Protein AF-A0A949TJF5-F1 (afdb_monomer_lite)

Structure (mmCIF, N/CA/C/O backbone):
data_AF-A0A949TJF5-F1
#
_entry.id   AF-A0A949TJF5-F1
#
loop_
_atom_site.group_PDB
_atom_site.id
_atom_site.type_symbol
_atom_site.label_atom_id
_atom_site.label_alt_id
_atom_site.label_comp_id
_atom_site.label_asym_id
_atom_site.label_entity_id
_atom_site.label_seq_id
_atom_site.pdbx_PDB_ins_code
_atom_site.Cartn_x
_atom_site.Cartn_y
_atom_site.Cartn_z
_atom_site.occupancy
_atom_site.B_iso_or_equiv
_atom_site.auth_seq_id
_atom_site.auth_comp_id
_atom_site.auth_asym_id
_atom_site.auth_atom_id
_atom_site.pdbx_PDB_model_num
ATOM 1 N N . MET A 1 1 ? 46.321 45.965 34.568 1.00 37.88 1 MET A N 1
ATOM 2 C CA . MET A 1 1 ? 46.518 45.939 33.099 1.00 37.88 1 MET A CA 1
ATOM 3 C C . MET A 1 1 ? 45.803 44.716 32.549 1.00 37.88 1 MET A C 1
ATOM 5 O O . MET A 1 1 ? 45.908 43.679 33.174 1.00 37.88 1 MET A O 1
ATOM 9 N N . LEU A 1 2 ? 45.116 44.691 31.418 1.00 36.97 2 LEU A N 1
ATOM 10 C CA . LEU A 1 2 ? 44.232 45.632 30.739 1.00 36.97 2 LEU A CA 1
ATOM 11 C C . LEU A 1 2 ? 43.302 44.705 29.926 1.00 36.97 2 LEU A C 1
ATOM 13 O O . LEU A 1 2 ? 43.776 43.742 29.325 1.00 36.97 2 LEU A O 1
ATOM 17 N N . ARG A 1 3 ? 41.993 44.966 29.949 1.00 40.75 3 ARG A N 1
ATOM 18 C CA . ARG A 1 3 ? 40.975 44.258 29.158 1.00 40.75 3 ARG A CA 1
ATOM 19 C C . ARG A 1 3 ? 41.323 44.275 27.663 1.00 40.75 3 ARG A C 1
ATOM 21 O O . ARG A 1 3 ? 41.749 45.311 27.160 1.00 40.75 3 ARG A O 1
ATOM 28 N N . LYS A 1 4 ? 40.990 43.202 26.937 1.00 44.16 4 LYS A N 1
ATOM 29 C CA . LYS A 1 4 ? 40.654 43.281 25.506 1.00 44.16 4 LYS A CA 1
ATOM 30 C C . LYS A 1 4 ? 39.360 42.510 25.229 1.00 44.16 4 LYS A C 1
ATOM 32 O O . LYS A 1 4 ? 39.338 41.287 25.196 1.00 44.16 4 LYS A O 1
ATOM 37 N N . LEU A 1 5 ? 38.290 43.288 25.087 1.00 42.41 5 LEU A N 1
ATOM 38 C CA . LEU A 1 5 ? 37.038 42.973 24.401 1.00 42.41 5 LEU A CA 1
ATOM 39 C C . LEU A 1 5 ? 37.232 43.332 22.925 1.00 42.41 5 LEU A C 1
ATOM 41 O O . LEU A 1 5 ? 37.668 44.446 22.667 1.00 42.41 5 LEU A O 1
ATOM 45 N N . PHE A 1 6 ? 36.858 42.446 22.006 1.00 39.03 6 PHE A N 1
ATOM 46 C CA . PHE A 1 6 ? 36.272 42.769 20.696 1.00 39.03 6 PHE A CA 1
ATOM 47 C C . PHE A 1 6 ? 35.483 41.515 20.272 1.00 39.03 6 PHE A C 1
ATOM 49 O O . PHE A 1 6 ? 36.066 40.450 20.116 1.00 39.03 6 PHE A O 1
ATOM 56 N N . LEU A 1 7 ? 34.154 41.486 20.422 1.00 39.84 7 LEU A N 1
ATOM 57 C CA . LEU A 1 7 ? 33.156 41.956 19.447 1.00 39.84 7 LEU A CA 1
ATOM 58 C C . LEU A 1 7 ? 33.338 41.329 18.058 1.00 39.84 7 LEU A C 1
ATOM 60 O O . LEU A 1 7 ? 34.066 41.840 17.217 1.00 39.84 7 LEU A O 1
ATOM 64 N N . GLY A 1 8 ? 32.589 40.249 17.841 1.00 32.53 8 GLY A N 1
ATOM 65 C CA . GLY A 1 8 ? 32.198 39.733 16.534 1.00 32.53 8 GLY A CA 1
ATOM 66 C C . GLY A 1 8 ? 30.716 39.367 16.583 1.00 32.53 8 GLY A C 1
ATOM 67 O O . GLY A 1 8 ? 30.365 38.195 16.637 1.00 32.53 8 GLY A O 1
ATOM 68 N N . ALA A 1 9 ? 29.859 40.385 16.680 1.00 44.28 9 ALA A N 1
ATOM 69 C CA . ALA A 1 9 ? 28.429 40.275 16.412 1.00 44.28 9 ALA A CA 1
ATOM 70 C C . ALA A 1 9 ? 28.167 40.503 14.911 1.00 44.28 9 ALA A C 1
ATOM 72 O O . ALA A 1 9 ? 28.997 41.112 14.238 1.00 44.28 9 ALA A O 1
ATOM 73 N N . CYS A 1 10 ? 26.978 40.074 14.467 1.00 37.03 10 CYS A N 1
ATOM 74 C CA . CYS A 1 10 ? 26.397 40.114 13.112 1.00 37.03 10 CYS A CA 1
ATOM 75 C C . CYS A 1 10 ? 26.693 38.826 12.317 1.00 37.03 10 CYS A C 1
ATOM 77 O O . CYS A 1 10 ? 27.828 38.553 11.967 1.00 37.03 10 CYS A O 1
ATOM 79 N N . ILE A 1 11 ? 25.723 37.958 12.013 1.00 41.78 11 ILE A N 1
ATOM 80 C CA . ILE A 1 11 ? 24.394 38.273 11.472 1.00 41.78 11 ILE A CA 1
ATOM 81 C C . ILE A 1 11 ? 23.317 37.495 12.248 1.00 41.78 11 ILE A C 1
ATOM 83 O O . ILE A 1 11 ? 22.881 36.414 11.863 1.00 41.78 11 ILE A O 1
ATOM 87 N N . GLY A 1 12 ? 22.865 38.085 13.356 1.00 37.62 12 GLY A N 1
ATOM 88 C CA . GLY A 1 12 ? 21.544 37.816 13.921 1.00 37.62 12 GLY A CA 1
ATOM 89 C C . GLY A 1 12 ? 20.500 38.512 13.055 1.00 37.62 12 GLY A C 1
ATOM 90 O O . GLY A 1 12 ? 19.993 39.570 13.412 1.00 37.62 12 GLY A O 1
ATOM 91 N N . GLY A 1 13 ? 20.261 37.954 11.869 1.00 36.25 13 GLY A N 1
ATOM 92 C CA . GLY A 1 13 ? 19.208 38.377 10.957 1.00 36.25 13 GLY A CA 1
ATOM 93 C C . GLY A 1 13 ? 17.883 37.795 11.415 1.00 36.25 13 GLY A C 1
ATOM 94 O O . GLY A 1 13 ? 17.528 36.674 11.066 1.00 36.25 13 GLY A O 1
ATOM 95 N N . LEU A 1 14 ? 17.180 38.575 12.226 1.00 45.12 14 LEU A N 1
ATOM 96 C CA . LEU A 1 14 ? 15.780 38.404 12.567 1.00 45.12 14 LEU A CA 1
ATOM 97 C C . LEU A 1 14 ? 14.943 38.437 11.269 1.00 45.12 14 LEU A C 1
ATOM 99 O O . LEU A 1 14 ? 14.564 39.505 10.797 1.00 45.12 14 LEU A O 1
ATOM 103 N N . LEU A 1 15 ? 14.658 37.272 10.686 1.00 43.19 15 LEU A N 1
ATOM 104 C CA . LEU A 1 15 ? 13.484 37.083 9.835 1.00 43.19 15 LEU A CA 1
ATOM 105 C C . LEU A 1 15 ? 12.454 36.322 10.661 1.00 43.19 15 LEU A C 1
ATOM 107 O O . LEU A 1 15 ? 12.557 35.120 10.899 1.00 43.19 15 LEU A O 1
ATOM 111 N N . MET A 1 16 ? 11.490 37.088 11.161 1.00 43.22 16 MET A N 1
ATOM 112 C CA . MET A 1 16 ? 10.287 36.592 11.806 1.00 43.22 16 MET A CA 1
ATOM 113 C C . MET A 1 16 ? 9.547 35.621 10.886 1.00 43.22 16 MET A C 1
ATOM 115 O O . MET A 1 16 ? 9.261 35.949 9.740 1.00 43.22 16 MET A O 1
ATOM 119 N N . GLY A 1 17 ? 9.196 34.468 11.461 1.00 41.31 17 GLY A N 1
ATOM 120 C CA . GLY A 1 17 ? 8.000 33.699 11.143 1.00 41.31 17 GLY A CA 1
ATOM 121 C C . GLY A 1 17 ? 7.871 33.236 9.701 1.00 41.31 17 GLY A C 1
ATOM 122 O O . GLY A 1 17 ? 7.256 33.930 8.909 1.00 41.31 17 GLY A O 1
ATOM 123 N N . GLN A 1 18 ? 8.347 32.019 9.416 1.00 43.31 18 GLN A N 1
ATOM 124 C CA . GLN A 1 18 ? 7.617 31.005 8.644 1.00 43.31 18 GLN A CA 1
ATOM 125 C C . GLN A 1 18 ? 8.397 29.669 8.632 1.00 43.31 18 GLN A C 1
ATOM 127 O O . GLN A 1 18 ? 9.420 29.515 7.978 1.00 43.31 18 GLN A O 1
ATOM 132 N N . PHE A 1 19 ? 7.861 28.697 9.380 1.00 45.88 19 PHE A N 1
ATOM 133 C CA . PHE A 1 19 ? 7.984 27.243 9.186 1.00 45.88 19 PHE A CA 1
ATOM 134 C C . PHE A 1 19 ? 9.362 26.559 9.308 1.00 45.88 19 PHE A C 1
ATOM 136 O O . PHE A 1 19 ? 9.825 25.893 8.385 1.00 45.88 19 PHE A O 1
ATOM 143 N N . PHE A 1 20 ? 9.920 26.530 10.518 1.00 44.22 20 PHE A N 1
ATOM 144 C CA . PHE A 1 20 ? 10.630 25.334 10.991 1.00 44.22 20 PHE A CA 1
ATOM 145 C C . PHE A 1 20 ? 9.812 24.693 12.119 1.00 44.22 20 PHE A C 1
ATOM 147 O O . PHE A 1 20 ? 10.189 24.767 13.281 1.00 44.22 20 PHE A O 1
ATOM 154 N N . GLU A 1 21 ? 8.692 24.042 11.784 1.00 49.69 21 GLU A N 1
ATOM 155 C CA . GLU A 1 21 ? 8.239 22.902 12.600 1.00 49.69 21 GLU A CA 1
ATOM 156 C C . GLU A 1 21 ? 9.365 21.865 12.495 1.00 49.69 21 GLU A C 1
ATOM 158 O O . GLU A 1 21 ? 9.568 21.217 11.454 1.00 49.69 21 GLU A O 1
ATOM 163 N N . ALA A 1 22 ? 10.228 21.868 13.508 1.00 57.09 22 ALA A N 1
ATOM 164 C CA . ALA A 1 22 ? 11.555 21.289 13.443 1.00 57.09 22 ALA A CA 1
ATOM 165 C C . ALA A 1 22 ? 11.453 19.766 13.233 1.00 57.09 22 ALA A C 1
ATOM 167 O O . ALA A 1 22 ? 10.501 19.138 13.696 1.00 57.09 22 ALA A O 1
ATOM 168 N N . PRO A 1 23 ? 12.417 19.118 12.551 1.00 69.44 23 PRO A N 1
ATOM 169 C CA . PRO A 1 23 ? 12.403 17.673 12.295 1.00 69.44 23 PRO A CA 1
ATOM 170 C C . PRO A 1 23 ? 12.038 16.789 13.504 1.00 69.44 23 PRO A C 1
ATOM 172 O O . PRO A 1 23 ? 11.425 15.740 13.315 1.00 69.44 23 PRO A O 1
ATOM 175 N N . GLN A 1 2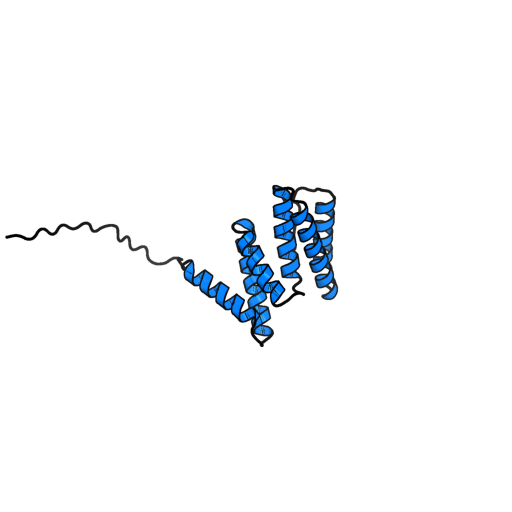4 ? 12.361 17.233 14.723 1.00 72.75 24 GLN A N 1
ATOM 176 C CA . GLN A 1 24 ? 12.007 16.571 15.979 1.00 72.75 24 GLN A CA 1
ATOM 177 C C . GLN A 1 24 ? 10.497 16.549 16.260 1.00 72.75 24 GLN A C 1
ATOM 179 O O . GLN A 1 24 ? 9.975 15.508 16.646 1.00 72.75 24 GLN A O 1
ATOM 184 N N . GLU A 1 25 ? 9.770 17.639 16.012 1.00 78.19 25 GLU A N 1
ATOM 185 C CA . GLU A 1 25 ? 8.319 17.698 16.240 1.00 78.19 25 GLU A CA 1
ATOM 186 C C . GLU A 1 25 ? 7.571 16.769 15.280 1.00 78.19 25 GLU A C 1
ATOM 188 O O . GLU A 1 25 ? 6.678 16.028 15.691 1.00 78.19 25 GLU A O 1
ATOM 193 N N . ARG A 1 26 ? 7.991 16.719 14.007 1.00 79.38 26 ARG A N 1
ATOM 194 C CA . ARG A 1 26 ? 7.437 15.771 13.022 1.00 79.38 26 ARG A CA 1
ATOM 195 C C . ARG A 1 26 ? 7.694 14.315 13.406 1.00 79.38 26 ARG A C 1
ATOM 197 O O . ARG A 1 26 ? 6.837 13.458 13.169 1.00 79.38 26 ARG A O 1
ATOM 204 N N . GLN A 1 27 ? 8.861 14.030 13.983 1.00 85.31 27 GLN A N 1
ATOM 205 C CA . GLN A 1 27 ? 9.184 12.695 14.475 1.00 85.31 27 GLN A CA 1
ATOM 206 C C . GLN A 1 27 ? 8.309 12.339 15.682 1.00 85.31 27 GLN A C 1
ATOM 208 O O . GLN A 1 27 ? 7.614 11.329 15.631 1.00 85.31 27 GLN A O 1
ATOM 213 N N . ALA A 1 28 ? 8.212 13.220 16.680 1.00 89.56 28 ALA A N 1
ATOM 214 C CA . ALA A 1 28 ? 7.370 13.014 17.858 1.00 89.56 28 ALA A CA 1
ATOM 215 C C . ALA A 1 28 ? 5.883 12.821 17.501 1.00 89.56 28 ALA A C 1
ATOM 217 O O . ALA A 1 28 ? 5.201 11.970 18.075 1.00 89.56 28 ALA A O 1
ATOM 218 N N . GLN A 1 29 ? 5.371 13.562 16.511 1.00 92.31 29 GLN A N 1
ATOM 219 C CA . GLN A 1 29 ? 4.018 13.354 15.989 1.00 92.31 29 GLN A CA 1
ATOM 220 C C . GLN A 1 29 ? 3.859 11.965 15.358 1.00 92.31 29 GLN A C 1
ATOM 222 O O . GLN A 1 29 ? 2.848 11.303 15.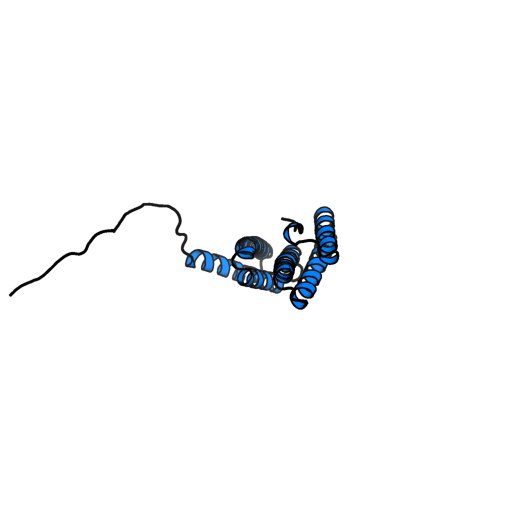588 1.00 92.31 29 GLN A O 1
ATOM 227 N N . THR A 1 30 ? 4.846 11.513 14.582 1.00 93.50 30 THR A N 1
ATOM 228 C CA . THR A 1 30 ? 4.831 10.178 13.965 1.00 93.50 30 THR A CA 1
ATOM 229 C C . THR A 1 30 ? 4.869 9.086 15.034 1.00 93.50 30 THR A C 1
ATOM 231 O O . THR A 1 30 ? 4.056 8.165 14.983 1.00 93.50 30 THR A O 1
ATOM 234 N N . ASP A 1 31 ? 5.725 9.228 16.043 1.00 94.94 31 ASP A N 1
ATOM 235 C CA . ASP A 1 31 ? 5.855 8.275 17.148 1.00 94.94 31 ASP A CA 1
ATOM 236 C C . ASP A 1 31 ? 4.555 8.188 17.961 1.00 94.94 31 ASP A C 1
ATOM 238 O O . ASP A 1 31 ? 4.071 7.095 18.257 1.00 94.94 31 ASP A O 1
ATOM 242 N N . LYS A 1 32 ? 3.903 9.329 18.223 1.00 96.44 32 LYS A N 1
ATOM 243 C CA . LYS A 1 32 ? 2.575 9.364 18.853 1.00 96.44 32 LYS A CA 1
ATOM 244 C C . LYS A 1 32 ? 1.527 8.607 18.035 1.00 96.44 32 LYS A C 1
ATOM 246 O O . LYS A 1 32 ? 0.688 7.911 18.603 1.00 96.44 32 LYS A O 1
ATOM 251 N N . LEU A 1 33 ? 1.546 8.731 16.707 1.00 97.12 33 LEU A N 1
ATOM 252 C CA . LEU A 1 33 ? 0.628 7.973 15.854 1.00 97.12 33 LEU A CA 1
ATOM 253 C C . LEU A 1 33 ? 0.927 6.469 15.896 1.00 97.12 33 LEU A C 1
ATOM 255 O O . LEU A 1 33 ? -0.013 5.682 15.920 1.00 97.12 33 LEU A O 1
ATOM 259 N N . ILE A 1 34 ? 2.201 6.069 15.945 1.00 96.31 34 ILE A N 1
ATOM 260 C CA . ILE A 1 34 ? 2.595 4.658 16.079 1.00 96.31 34 ILE A CA 1
ATOM 261 C C . ILE A 1 34 ? 2.077 4.083 17.401 1.00 96.31 34 ILE A C 1
ATOM 263 O O . ILE A 1 34 ? 1.488 3.005 17.398 1.00 96.31 34 ILE A O 1
ATOM 267 N N . LEU A 1 35 ? 2.203 4.817 18.509 1.00 96.75 35 LEU A N 1
ATOM 268 C CA . LEU A 1 35 ? 1.624 4.409 19.794 1.00 96.75 35 LEU A CA 1
ATOM 269 C C . LEU A 1 35 ? 0.099 4.255 19.706 1.00 96.75 35 LEU A C 1
ATOM 271 O O . LEU A 1 35 ? -0.462 3.270 20.183 1.00 96.75 35 LEU A O 1
ATOM 275 N N . ASN A 1 36 ? -0.578 5.181 19.024 1.00 97.75 36 ASN A N 1
ATOM 276 C CA . ASN A 1 36 ? -2.031 5.142 18.862 1.00 97.75 36 ASN A CA 1
ATOM 277 C C . ASN A 1 36 ? -2.539 3.955 18.022 1.00 97.75 36 ASN A C 1
ATOM 279 O O . ASN A 1 36 ? -3.715 3.610 18.146 1.00 97.75 36 ASN A O 1
ATOM 283 N N . LEU A 1 37 ? -1.694 3.297 17.216 1.00 96.75 37 LEU A N 1
ATOM 284 C CA . LEU A 1 37 ? -2.058 2.039 16.544 1.00 96.75 37 LEU A CA 1
ATOM 285 C C . LEU A 1 37 ? -2.334 0.899 17.536 1.00 96.75 37 LEU A C 1
ATOM 287 O O . LEU A 1 37 ? -3.032 -0.049 17.183 1.00 96.75 37 LEU A O 1
ATOM 291 N N . GLN A 1 38 ? -1.808 0.992 18.758 1.00 96.00 38 GLN A N 1
ATOM 292 C CA . GLN A 1 38 ? -2.005 0.012 19.831 1.00 96.00 38 GLN A CA 1
ATOM 293 C C . GLN A 1 38 ? -3.103 0.431 20.821 1.00 96.00 38 GLN A C 1
ATOM 295 O O . GLN A 1 38 ? -3.354 -0.266 21.801 1.00 96.00 38 GLN A O 1
ATOM 300 N N . SER A 1 39 ? -3.765 1.572 20.592 1.00 96.00 39 SER A N 1
ATOM 301 C CA . SER A 1 39 ? -4.859 2.038 21.451 1.00 96.00 39 SER A CA 1
ATOM 302 C C . SER A 1 39 ? -5.988 1.004 21.494 1.00 96.00 39 SER A C 1
ATOM 304 O O . SER A 1 39 ? -6.290 0.438 20.445 1.00 96.00 39 SER A O 1
ATOM 306 N N . PRO A 1 40 ? -6.668 0.779 22.636 1.00 94.88 40 PRO A N 1
ATOM 307 C CA . PRO A 1 40 ? -7.852 -0.081 22.700 1.00 94.88 40 PRO A CA 1
ATOM 308 C C . PRO A 1 40 ? -9.065 0.511 21.959 1.00 94.88 40 PRO A C 1
ATOM 310 O O . PRO A 1 40 ? -9.923 -0.245 21.499 1.00 94.88 40 PRO A O 1
ATOM 313 N N . ASP A 1 41 ? -9.113 1.831 21.755 1.00 96.38 41 ASP A N 1
ATOM 314 C CA . ASP A 1 41 ? -10.186 2.509 21.021 1.00 96.38 41 ASP A CA 1
ATOM 315 C C . ASP A 1 41 ? -10.002 2.404 19.493 1.00 96.38 41 ASP A C 1
ATOM 317 O O . ASP A 1 41 ? -9.023 2.895 18.920 1.00 96.38 41 ASP A O 1
ATOM 321 N N . GLN A 1 42 ? -10.987 1.811 18.808 1.00 95.25 42 GLN A N 1
ATOM 322 C CA . GLN A 1 42 ? -10.966 1.620 17.352 1.00 95.25 42 GLN A CA 1
ATOM 323 C C . GLN A 1 42 ? -10.905 2.948 16.592 1.00 95.25 42 GLN A C 1
ATOM 325 O O . GLN A 1 42 ? -10.233 3.034 15.562 1.00 95.25 42 GLN A O 1
ATOM 330 N N . LYS A 1 43 ? -11.589 3.993 17.075 1.00 96.50 43 LYS A N 1
ATOM 331 C CA . LYS A 1 43 ? -11.596 5.298 16.402 1.00 96.50 43 LYS A CA 1
ATOM 332 C C . LYS A 1 43 ? -10.195 5.910 16.406 1.00 96.50 43 LYS A C 1
ATOM 334 O O . LYS A 1 43 ? -9.728 6.379 15.368 1.00 96.50 43 LYS A O 1
ATOM 339 N N . THR A 1 44 ? -9.503 5.842 17.539 1.00 97.38 44 THR A N 1
ATOM 340 C CA . THR A 1 44 ? -8.111 6.275 17.694 1.00 97.38 44 THR A CA 1
ATOM 341 C C . THR A 1 44 ? -7.178 5.499 16.768 1.00 97.38 44 THR A C 1
ATOM 343 O O . THR A 1 44 ? -6.388 6.130 16.061 1.00 97.38 44 THR A O 1
ATOM 346 N N . ARG A 1 45 ? -7.314 4.166 16.689 1.00 96.75 45 ARG A N 1
ATOM 347 C CA . ARG A 1 45 ? -6.532 3.339 15.750 1.00 96.75 45 ARG A CA 1
ATOM 348 C C . ARG A 1 45 ? -6.767 3.747 14.297 1.00 96.75 45 ARG A C 1
ATOM 350 O O . ARG A 1 45 ? -5.806 3.995 13.578 1.00 96.75 45 ARG A O 1
ATOM 357 N N . ASN A 1 46 ? -8.024 3.909 13.881 1.00 95.75 46 ASN A N 1
ATOM 358 C CA . ASN A 1 46 ? -8.370 4.294 12.508 1.00 95.75 46 ASN A CA 1
ATOM 359 C C . ASN A 1 46 ? -7.797 5.668 12.127 1.00 95.75 46 ASN A C 1
ATOM 361 O O . ASN A 1 46 ? -7.274 5.848 11.027 1.00 95.75 46 ASN A O 1
ATOM 365 N N . ILE A 1 47 ? -7.865 6.643 13.041 1.00 97.62 47 ILE A N 1
ATOM 366 C CA . ILE A 1 47 ? -7.279 7.975 12.830 1.00 97.62 47 ILE A CA 1
ATOM 367 C C . ILE A 1 47 ? -5.754 7.875 12.708 1.00 97.62 47 ILE A C 1
ATOM 369 O O . ILE A 1 47 ? -5.163 8.544 11.855 1.00 97.62 47 ILE A O 1
ATOM 373 N N . ALA A 1 48 ? -5.118 7.066 13.557 1.00 97.88 48 ALA A N 1
ATOM 374 C CA . ALA A 1 48 ? -3.679 6.849 13.526 1.00 97.88 48 ALA A CA 1
ATOM 375 C C . ALA A 1 48 ? -3.232 6.191 12.218 1.00 97.88 48 ALA A C 1
ATOM 377 O O . ALA A 1 48 ? -2.345 6.722 11.550 1.00 97.88 48 ALA A O 1
ATOM 378 N N . GLU A 1 49 ? -3.899 5.111 11.810 1.00 97.94 49 GLU A N 1
ATOM 379 C CA . GLU A 1 49 ? -3.665 4.411 10.547 1.00 97.94 49 GLU A CA 1
ATOM 380 C C . GLU A 1 49 ? -3.772 5.370 9.356 1.00 97.94 49 GLU A C 1
ATOM 382 O O . GLU A 1 49 ? -2.828 5.498 8.575 1.00 97.94 49 GLU A O 1
ATOM 387 N N . TYR A 1 50 ? -4.874 6.118 9.258 1.00 97.25 50 TYR A N 1
ATOM 388 C CA . TYR A 1 50 ? -5.086 7.084 8.181 1.00 97.25 50 TYR A CA 1
ATOM 389 C C . TYR A 1 50 ? -3.972 8.137 8.104 1.00 97.25 50 TYR A C 1
ATOM 391 O O . TYR A 1 50 ? -3.444 8.434 7.027 1.00 97.25 50 TYR A O 1
ATOM 399 N N . LYS A 1 51 ? -3.586 8.711 9.250 1.00 97.75 51 LYS A N 1
ATOM 400 C CA . LYS A 1 51 ? -2.524 9.724 9.305 1.00 97.75 51 LYS A CA 1
ATOM 401 C C . LYS A 1 51 ? -1.159 9.126 8.963 1.00 97.75 51 LYS A C 1
ATOM 403 O O . LYS A 1 51 ? -0.415 9.738 8.200 1.00 97.75 51 LYS A O 1
ATOM 408 N N . LEU A 1 52 ? -0.845 7.927 9.448 1.00 97.62 52 LEU A N 1
ATOM 409 C CA . LEU A 1 52 ? 0.409 7.244 9.127 1.00 97.62 52 LEU A CA 1
ATOM 410 C C . LEU A 1 52 ? 0.498 6.855 7.652 1.00 97.62 52 LEU A C 1
ATOM 412 O O . LEU A 1 52 ? 1.560 7.021 7.057 1.00 97.62 52 LEU A O 1
ATOM 416 N N . LEU A 1 53 ? -0.601 6.430 7.026 1.00 97.31 53 LEU A N 1
ATOM 417 C CA . LEU A 1 53 ? -0.643 6.172 5.584 1.00 97.31 53 LEU A CA 1
ATOM 418 C C . LEU A 1 53 ? -0.329 7.436 4.776 1.00 97.31 53 LEU A C 1
ATOM 420 O O . LEU A 1 53 ? 0.413 7.368 3.794 1.00 97.31 53 LEU A O 1
ATOM 424 N N . LYS A 1 54 ? -0.824 8.606 5.205 1.00 96.19 54 LYS A N 1
ATOM 425 C CA . LYS A 1 54 ? -0.462 9.893 4.586 1.00 96.19 54 LYS A CA 1
ATOM 426 C C . LYS A 1 54 ? 1.023 10.217 4.741 1.00 96.19 54 LYS A C 1
ATOM 428 O O . LYS A 1 54 ? 1.652 10.625 3.765 1.00 96.19 54 LYS A O 1
ATOM 433 N N . VAL A 1 55 ? 1.588 10.009 5.931 1.00 95.50 55 VAL A N 1
ATOM 434 C CA . VAL A 1 55 ? 3.025 10.215 6.186 1.00 95.50 55 VAL A CA 1
ATOM 435 C C . VAL A 1 55 ? 3.871 9.249 5.349 1.00 95.50 55 VAL A C 1
ATOM 437 O O . VAL A 1 55 ? 4.848 9.654 4.724 1.00 95.50 55 VAL A O 1
ATOM 440 N N . ALA A 1 56 ? 3.480 7.978 5.260 1.00 95.81 56 ALA A N 1
ATOM 441 C CA . ALA A 1 56 ? 4.159 7.003 4.415 1.00 95.81 56 ALA A CA 1
ATOM 442 C C . ALA A 1 56 ? 4.081 7.392 2.929 1.00 95.81 56 ALA A C 1
ATOM 444 O O . ALA A 1 56 ? 5.086 7.331 2.220 1.00 95.81 56 ALA A O 1
ATOM 445 N N . LYS A 1 57 ? 2.922 7.870 2.454 1.00 94.44 57 LYS A N 1
ATOM 446 C CA . LYS A 1 57 ? 2.743 8.355 1.075 1.00 94.44 57 LYS A CA 1
ATOM 447 C C . LYS A 1 57 ? 3.676 9.529 0.765 1.00 94.44 57 LYS A C 1
ATOM 449 O O . LYS A 1 57 ? 4.328 9.497 -0.278 1.00 94.44 57 LYS A O 1
ATOM 454 N N . SER A 1 58 ? 3.799 10.517 1.656 1.00 94.06 58 SER A N 1
ATOM 455 C CA . SER A 1 58 ? 4.697 11.665 1.440 1.00 94.06 58 SER A CA 1
ATOM 456 C C . SER A 1 58 ? 6.177 11.262 1.422 1.00 94.06 58 SER A C 1
ATOM 458 O O . SER A 1 58 ? 6.952 11.797 0.630 1.00 94.06 58 SER A O 1
ATOM 460 N N . LYS A 1 59 ? 6.559 10.262 2.224 1.00 94.12 59 LYS A N 1
ATOM 461 C CA . LYS A 1 59 ? 7.919 9.702 2.260 1.00 94.12 59 LYS A CA 1
ATOM 462 C C . LYS A 1 59 ? 8.224 8.747 1.104 1.00 94.12 59 LYS A C 1
ATOM 464 O O . LYS A 1 59 ? 9.389 8.563 0.780 1.00 94.12 59 LYS A O 1
ATOM 469 N N . SER A 1 60 ? 7.219 8.152 0.460 1.00 93.06 60 SER A N 1
ATOM 470 C CA . SER A 1 60 ? 7.404 7.052 -0.506 1.00 93.06 60 SER A CA 1
ATOM 471 C C . SER A 1 60 ? 8.366 7.352 -1.664 1.00 93.06 60 SER A C 1
ATOM 473 O O . SER A 1 60 ? 9.012 6.435 -2.163 1.00 93.06 60 SER A O 1
ATOM 475 N N . ARG A 1 61 ? 8.483 8.621 -2.083 1.00 89.12 61 ARG A N 1
ATOM 476 C CA . ARG A 1 61 ? 9.374 9.039 -3.179 1.00 89.12 61 ARG A CA 1
ATOM 477 C C . ARG A 1 61 ? 10.805 9.317 -2.720 1.00 89.12 61 ARG A C 1
ATOM 479 O O . ARG A 1 61 ? 11.738 8.886 -3.381 1.00 89.12 61 ARG A O 1
ATOM 486 N N . SER A 1 62 ? 10.975 10.048 -1.619 1.00 92.44 62 SER A N 1
ATOM 487 C CA . SER A 1 62 ? 12.289 10.505 -1.142 1.00 92.44 62 SER A CA 1
ATOM 488 C C . SER A 1 62 ? 12.941 9.542 -0.154 1.00 92.44 62 SER A C 1
ATOM 490 O O . SER A 1 62 ? 14.162 9.478 -0.065 1.00 92.44 62 SER A O 1
ATOM 492 N N . LYS A 1 63 ? 12.130 8.797 0.598 1.00 93.62 63 LYS A N 1
ATOM 493 C CA . LYS A 1 63 ? 12.542 7.904 1.682 1.00 93.62 63 LYS A CA 1
ATOM 494 C C . LYS A 1 63 ? 11.705 6.614 1.684 1.00 93.62 63 LYS A C 1
ATOM 496 O O . LYS A 1 63 ? 10.952 6.358 2.631 1.00 93.62 63 LYS A O 1
ATOM 501 N N . PRO A 1 64 ? 11.797 5.788 0.625 1.00 93.75 64 PRO A N 1
ATOM 502 C CA . PRO A 1 64 ? 10.947 4.608 0.465 1.00 93.75 64 PRO A CA 1
ATOM 503 C C . PRO A 1 64 ? 11.112 3.573 1.590 1.00 93.75 64 PRO A C 1
ATOM 505 O O . PRO A 1 64 ? 10.157 2.869 1.906 1.00 93.75 64 PRO A O 1
ATOM 508 N N . GLN A 1 65 ? 12.283 3.497 2.229 1.00 94.69 65 GLN A N 1
ATOM 509 C CA . GLN A 1 65 ? 12.540 2.602 3.362 1.00 94.69 65 GLN A CA 1
ATOM 510 C C . GLN A 1 65 ? 11.785 3.044 4.622 1.00 94.69 65 GLN A C 1
ATOM 512 O O . GLN A 1 65 ? 11.167 2.210 5.280 1.00 94.69 65 GLN A O 1
ATOM 517 N N . GLU A 1 66 ? 11.779 4.347 4.933 1.00 94.94 66 GLU A N 1
ATOM 518 C CA . GLU A 1 66 ? 10.990 4.886 6.051 1.00 94.94 66 GLU A CA 1
ATOM 519 C C . GLU A 1 66 ? 9.488 4.681 5.800 1.00 94.94 66 GLU A C 1
ATOM 521 O O . GLU A 1 66 ? 8.762 4.252 6.694 1.00 94.94 66 GLU A O 1
ATOM 526 N N . ALA A 1 67 ? 9.020 4.932 4.571 1.00 96.44 67 ALA A N 1
ATOM 527 C CA . ALA A 1 67 ? 7.630 4.682 4.195 1.00 96.44 67 ALA A CA 1
ATOM 528 C C . ALA A 1 67 ? 7.245 3.204 4.372 1.00 96.44 67 ALA A C 1
ATOM 530 O O . ALA A 1 67 ? 6.215 2.903 4.969 1.00 96.44 67 ALA A O 1
ATOM 531 N N . GLU A 1 68 ? 8.086 2.277 3.904 1.00 97.25 68 GLU A N 1
ATOM 532 C CA . GLU A 1 68 ? 7.869 0.839 4.077 1.00 97.25 68 GLU A CA 1
ATOM 533 C C . GLU A 1 68 ? 7.820 0.436 5.558 1.00 97.25 68 GLU A C 1
ATOM 535 O O . GLU A 1 68 ? 6.959 -0.356 5.939 1.00 97.25 68 GLU A O 1
ATOM 540 N N . ALA A 1 69 ? 8.701 0.988 6.398 1.00 97.38 69 ALA A N 1
ATOM 541 C CA . ALA A 1 69 ? 8.700 0.717 7.834 1.00 97.38 69 ALA A CA 1
ATOM 542 C C . ALA A 1 69 ? 7.388 1.164 8.499 1.00 97.38 69 ALA A C 1
ATOM 544 O O . ALA A 1 69 ? 6.785 0.383 9.233 1.00 97.38 69 ALA A O 1
ATOM 545 N N . LEU A 1 70 ? 6.895 2.369 8.188 1.00 97.69 70 LEU A N 1
ATOM 546 C CA . LEU A 1 70 ? 5.611 2.859 8.706 1.00 97.69 70 LEU A CA 1
ATOM 547 C C . LEU A 1 70 ? 4.440 1.979 8.266 1.00 97.69 70 LEU A C 1
ATOM 549 O O . LEU A 1 70 ? 3.568 1.656 9.070 1.00 97.69 70 LEU A O 1
ATOM 553 N N . ILE A 1 71 ? 4.425 1.548 7.003 1.00 98.44 71 ILE A N 1
ATOM 554 C CA . ILE A 1 71 ? 3.350 0.685 6.509 1.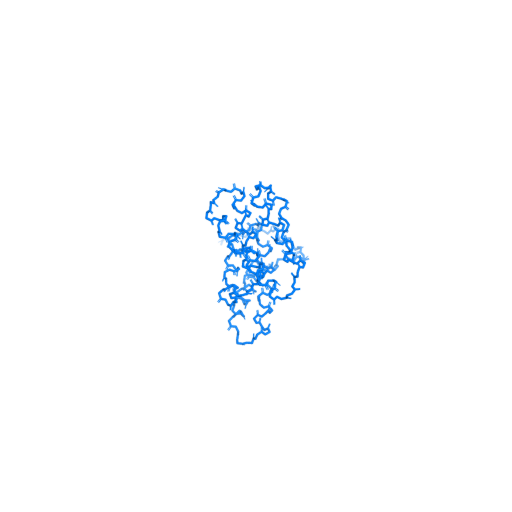00 98.44 71 ILE A CA 1
ATOM 555 C C . ILE A 1 71 ? 3.407 -0.702 7.168 1.00 98.44 71 ILE A C 1
ATOM 557 O O . ILE A 1 71 ? 2.364 -1.290 7.441 1.00 98.44 71 ILE A O 1
ATOM 561 N N . LYS A 1 72 ? 4.599 -1.213 7.500 1.00 98.00 72 LYS A N 1
ATOM 562 C CA . LYS A 1 72 ? 4.735 -2.442 8.298 1.00 98.00 72 LYS A CA 1
ATOM 563 C C . LYS A 1 72 ? 4.193 -2.277 9.719 1.00 98.00 72 LYS A C 1
ATOM 565 O O . LYS A 1 72 ? 3.551 -3.202 10.200 1.00 98.00 72 LYS A O 1
ATOM 570 N N . GLN A 1 73 ? 4.381 -1.118 10.358 1.00 97.94 73 GLN A N 1
ATOM 571 C CA . GLN A 1 73 ? 3.757 -0.832 11.660 1.00 97.94 73 GLN A CA 1
ATOM 572 C C . GLN A 1 73 ? 2.226 -0.844 11.558 1.00 97.94 73 GLN A C 1
ATOM 574 O O . GLN A 1 73 ? 1.558 -1.474 12.375 1.00 97.94 73 GLN A O 1
ATOM 579 N N . ILE A 1 74 ? 1.674 -0.223 10.508 1.00 98.25 74 ILE A N 1
ATOM 580 C CA . ILE A 1 74 ? 0.232 -0.263 10.228 1.00 98.25 74 ILE A CA 1
ATOM 581 C C . ILE A 1 74 ? -0.246 -1.706 10.060 1.00 98.25 74 ILE A C 1
ATOM 583 O O . ILE A 1 74 ? -1.203 -2.095 10.714 1.00 98.25 74 ILE A O 1
ATOM 587 N N . LEU A 1 75 ? 0.427 -2.517 9.238 1.00 98.06 75 LEU A N 1
ATOM 588 C CA . LEU A 1 75 ? 0.036 -3.914 9.010 1.00 98.06 75 LEU A CA 1
ATOM 589 C C . LEU A 1 75 ? 0.217 -4.812 10.238 1.00 98.06 75 LEU A C 1
ATOM 591 O O . LEU A 1 75 ? -0.493 -5.805 10.357 1.00 98.06 75 LEU A O 1
ATOM 595 N N . GLY A 1 76 ? 1.139 -4.476 11.142 1.00 97.12 76 GLY A N 1
ATOM 596 C CA . GLY A 1 76 ? 1.285 -5.163 12.424 1.00 97.12 76 GLY A CA 1
ATOM 597 C C . GLY A 1 76 ? 0.081 -4.952 13.345 1.00 97.12 76 GLY A C 1
ATOM 598 O O . GLY A 1 76 ? -0.310 -5.876 14.049 1.00 97.12 76 GLY A O 1
ATOM 599 N N . SER A 1 77 ? -0.532 -3.765 13.309 1.00 96.56 77 SER A N 1
ATOM 600 C CA . SER A 1 77 ? -1.762 -3.456 14.058 1.00 96.56 77 SER A CA 1
ATOM 601 C C . SER A 1 77 ? -3.032 -3.896 13.314 1.00 96.56 77 SER A C 1
ATOM 603 O O . SER A 1 77 ? -3.940 -4.476 13.904 1.00 96.56 77 SER A O 1
ATOM 605 N N . ASN A 1 78 ? -3.086 -3.672 11.999 1.00 97.38 78 ASN A N 1
ATOM 606 C CA . ASN A 1 78 ? -4.206 -4.019 11.131 1.00 97.38 78 ASN A CA 1
ATOM 607 C C . ASN A 1 78 ? -3.733 -4.805 9.890 1.00 97.38 78 ASN A C 1
ATOM 609 O O . ASN A 1 78 ? -3.505 -4.221 8.822 1.00 97.38 78 ASN A O 1
ATOM 613 N N . PRO A 1 79 ? -3.667 -6.148 9.976 1.00 98.06 79 PRO A N 1
ATOM 614 C CA . PRO A 1 79 ? -3.273 -7.007 8.855 1.00 98.06 79 PRO A CA 1
ATOM 615 C C . PRO A 1 79 ? -4.231 -6.974 7.653 1.00 98.06 79 PRO A C 1
ATOM 617 O O . PRO A 1 79 ? -3.916 -7.510 6.592 1.00 98.06 79 PRO A O 1
ATOM 620 N N . ASN A 1 80 ? -5.417 -6.379 7.807 1.00 97.69 80 ASN A N 1
ATOM 621 C CA . ASN A 1 80 ? -6.448 -6.283 6.773 1.00 97.69 80 ASN A CA 1
ATOM 622 C C . ASN A 1 80 ? -6.598 -4.855 6.222 1.00 97.69 80 ASN A C 1
ATOM 624 O O . ASN A 1 80 ? -7.589 -4.541 5.559 1.00 97.69 80 ASN A O 1
ATOM 628 N N . SER A 1 81 ? -5.608 -3.987 6.446 1.00 98.06 81 SER A N 1
ATOM 629 C CA . SER A 1 81 ? -5.577 -2.654 5.846 1.00 98.06 81 SER A CA 1
ATOM 630 C C . SER A 1 81 ? -5.337 -2.736 4.332 1.00 98.06 81 SER A C 1
ATOM 632 O O . SER A 1 81 ? -4.216 -2.953 3.857 1.00 98.06 81 SER A O 1
ATOM 634 N N . ALA A 1 82 ? -6.412 -2.562 3.555 1.00 97.94 82 ALA A N 1
ATOM 635 C CA . ALA A 1 82 ? -6.366 -2.563 2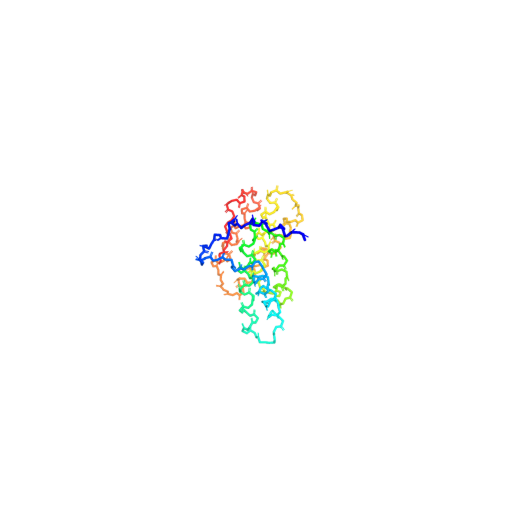.090 1.00 97.94 82 ALA A CA 1
ATOM 636 C C . ALA A 1 82 ? -5.383 -1.509 1.554 1.00 97.94 82 ALA A C 1
ATOM 638 O O . ALA A 1 82 ? -4.566 -1.802 0.678 1.00 97.94 82 ALA A O 1
ATOM 639 N N . ASP A 1 83 ? -5.408 -0.312 2.144 1.00 97.69 83 ASP A N 1
ATOM 640 C CA . ASP A 1 83 ? -4.522 0.796 1.799 1.00 97.69 83 ASP A CA 1
ATOM 641 C C . ASP A 1 83 ? -3.058 0.504 2.098 1.00 97.69 83 ASP A C 1
ATOM 643 O O . ASP A 1 83 ? -2.190 0.778 1.267 1.00 97.69 83 ASP A O 1
ATOM 647 N N . ALA A 1 84 ? -2.761 -0.087 3.254 1.00 98.19 84 ALA A N 1
ATOM 648 C CA . ALA A 1 84 ? -1.395 -0.450 3.601 1.00 98.19 84 ALA A CA 1
ATOM 649 C C . ALA A 1 84 ? -0.829 -1.493 2.626 1.00 98.19 84 ALA A C 1
ATOM 651 O O . ALA A 1 84 ? 0.287 -1.340 2.121 1.00 98.19 84 ALA A O 1
ATOM 652 N N . HIS A 1 85 ? -1.618 -2.515 2.277 1.00 98.69 85 HIS A N 1
ATOM 653 C CA . HIS A 1 85 ? -1.231 -3.467 1.237 1.00 98.69 85 HIS A CA 1
ATOM 654 C C . HIS A 1 85 ? -1.011 -2.772 -0.115 1.00 98.69 85 HIS A C 1
ATOM 656 O O . HIS A 1 85 ? 0.022 -2.989 -0.746 1.00 98.69 85 HIS A O 1
ATOM 662 N N . MET A 1 86 ? -1.910 -1.885 -0.542 1.00 98.44 86 MET A N 1
ATOM 663 C CA . MET A 1 86 ? -1.751 -1.146 -1.798 1.00 98.44 86 MET A CA 1
ATOM 664 C C . MET A 1 86 ? -0.466 -0.301 -1.811 1.00 98.44 86 MET A C 1
ATOM 666 O O . MET A 1 86 ? 0.280 -0.326 -2.790 1.00 98.44 86 MET A O 1
ATOM 670 N N . ARG A 1 87 ? -0.165 0.416 -0.722 1.00 97.88 87 ARG A N 1
ATOM 671 C CA . ARG A 1 87 ? 1.034 1.265 -0.615 1.00 97.88 87 ARG A CA 1
ATOM 672 C C . ARG A 1 87 ? 2.327 0.450 -0.591 1.00 97.88 87 ARG A C 1
ATOM 674 O O . ARG A 1 87 ? 3.303 0.858 -1.221 1.00 97.88 87 ARG A O 1
ATOM 681 N N . LEU A 1 88 ? 2.348 -0.715 0.065 1.00 98.06 88 LEU A N 1
ATOM 682 C CA . LEU A 1 88 ? 3.500 -1.619 -0.033 1.00 98.06 88 LEU A CA 1
ATOM 683 C C . LEU A 1 88 ? 3.679 -2.165 -1.443 1.00 98.06 88 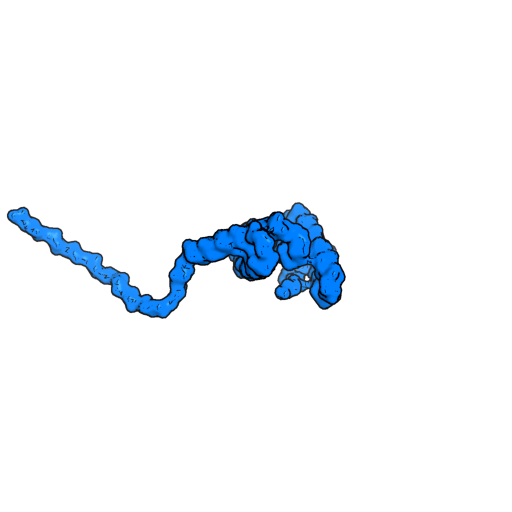LEU A C 1
ATOM 685 O O . LEU A 1 88 ? 4.814 -2.222 -1.916 1.00 98.06 88 LEU A O 1
ATOM 689 N N . ALA A 1 89 ? 2.588 -2.527 -2.121 1.00 98.31 89 ALA A N 1
ATOM 690 C CA . ALA A 1 89 ? 2.649 -2.960 -3.509 1.00 98.31 89 ALA A CA 1
ATOM 691 C C . ALA A 1 89 ? 3.288 -1.884 -4.394 1.00 98.31 89 ALA A C 1
ATOM 693 O O . ALA A 1 89 ? 4.240 -2.173 -5.114 1.00 98.31 89 ALA A O 1
ATOM 694 N N . GLU A 1 90 ? 2.831 -0.635 -4.272 1.00 97.69 90 GLU A N 1
ATOM 695 C CA . GLU A 1 90 ? 3.374 0.511 -5.002 1.00 97.69 90 GLU A CA 1
ATOM 696 C C . GLU A 1 90 ? 4.887 0.673 -4.779 1.00 97.69 90 GLU A C 1
ATOM 698 O O . GLU A 1 90 ? 5.651 0.722 -5.744 1.00 97.69 90 GLU A O 1
ATOM 703 N N . ILE A 1 91 ? 5.339 0.706 -3.521 1.00 96.75 91 ILE A N 1
ATOM 704 C CA . ILE A 1 91 ? 6.761 0.885 -3.180 1.00 96.75 91 ILE A CA 1
ATOM 705 C C . ILE A 1 91 ? 7.610 -0.274 -3.720 1.00 96.75 91 ILE A C 1
ATOM 707 O O . ILE A 1 91 ? 8.666 -0.050 -4.314 1.00 96.75 91 ILE A O 1
ATOM 711 N N . LYS A 1 92 ? 7.163 -1.519 -3.522 1.00 97.81 92 LYS A N 1
ATOM 712 C CA . LYS A 1 92 ? 7.888 -2.726 -3.945 1.00 97.81 92 LYS A CA 1
ATOM 713 C C . LYS A 1 92 ? 7.985 -2.822 -5.464 1.00 97.81 92 LYS A C 1
ATOM 715 O O . LYS A 1 92 ? 9.078 -3.012 -5.989 1.00 97.81 92 LYS A O 1
ATOM 720 N N . LEU A 1 93 ? 6.879 -2.610 -6.172 1.00 97.69 93 LEU A N 1
ATOM 721 C CA . LEU A 1 93 ? 6.847 -2.668 -7.632 1.00 97.69 93 LEU A CA 1
ATOM 722 C C . LEU A 1 93 ? 7.663 -1.534 -8.256 1.00 97.69 93 LEU A C 1
ATOM 7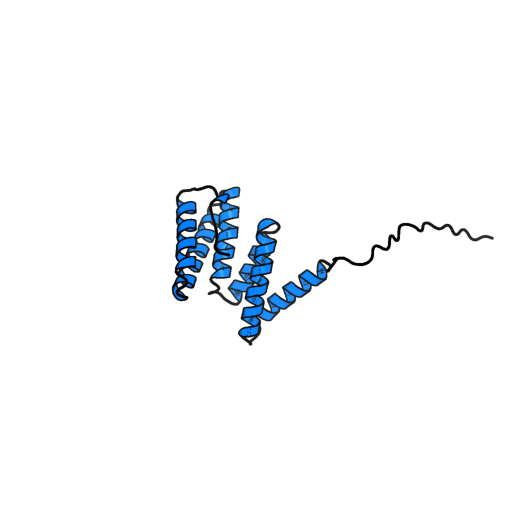24 O O . LEU A 1 93 ? 8.426 -1.783 -9.187 1.00 97.69 93 LEU A O 1
ATOM 728 N N . LYS A 1 94 ? 7.580 -0.306 -7.726 1.00 95.12 94 LYS A N 1
ATOM 729 C CA . LYS A 1 94 ? 8.414 0.811 -8.201 1.00 95.12 94 LYS A CA 1
ATOM 730 C C . LYS A 1 94 ? 9.899 0.532 -8.001 1.00 95.12 94 LYS A C 1
ATOM 732 O O . LYS A 1 94 ? 10.669 0.716 -8.941 1.00 95.12 94 LYS A O 1
ATOM 737 N N . ARG A 1 95 ? 10.298 0.025 -6.832 1.00 95.38 95 ARG A N 1
ATOM 738 C CA . ARG A 1 95 ? 11.683 -0.392 -6.577 1.00 95.38 95 ARG A CA 1
ATOM 739 C C . ARG A 1 95 ? 12.123 -1.494 -7.547 1.00 95.38 95 ARG A C 1
ATOM 741 O O . ARG A 1 95 ? 13.153 -1.318 -8.192 1.00 95.38 95 ARG A O 1
ATOM 748 N N . TRP A 1 96 ? 11.303 -2.531 -7.746 1.00 96.56 96 TRP A N 1
ATOM 749 C CA . TRP A 1 96 ? 11.536 -3.562 -8.766 1.00 96.56 96 TRP A CA 1
ATOM 750 C C . TRP A 1 96 ? 11.712 -2.969 -10.168 1.00 96.56 96 TRP A C 1
ATOM 752 O O . TRP A 1 96 ? 12.596 -3.388 -10.911 1.00 96.56 96 TRP A O 1
ATOM 762 N N . SER A 1 97 ? 10.912 -1.971 -10.549 1.00 95.31 97 SER A N 1
ATOM 763 C CA . SER A 1 97 ? 11.008 -1.370 -11.883 1.00 95.31 97 SER A CA 1
ATOM 764 C C . SER A 1 97 ? 12.382 -0.756 -12.168 1.00 95.31 97 SER A C 1
ATOM 766 O O . SER A 1 97 ? 12.822 -0.799 -13.319 1.00 95.31 97 SER A O 1
ATOM 768 N N . VAL A 1 98 ? 13.059 -0.266 -11.123 1.00 94.19 98 VAL A N 1
ATOM 769 C CA . VAL A 1 98 ? 14.389 0.351 -11.182 1.00 94.19 98 VAL A CA 1
ATOM 770 C C . VAL A 1 98 ? 15.495 -0.698 -11.073 1.00 94.19 98 VAL A C 1
ATOM 772 O O . VAL A 1 98 ? 16.398 -0.717 -11.899 1.00 94.19 98 VAL A O 1
ATOM 775 N N . ASN A 1 99 ? 15.429 -1.583 -10.074 1.00 94.50 99 ASN A N 1
ATOM 776 C CA . ASN A 1 99 ? 16.533 -2.491 -9.732 1.00 94.50 99 ASN A CA 1
ATOM 777 C C . ASN A 1 99 ? 16.391 -3.918 -10.297 1.00 94.50 99 ASN A C 1
ATOM 779 O O . ASN A 1 99 ? 17.294 -4.731 -10.134 1.00 94.50 99 ASN A O 1
ATOM 783 N N . LYS A 1 100 ? 15.246 -4.242 -10.908 1.00 92.88 100 LYS A N 1
ATOM 784 C CA . LYS A 1 100 ? 14.878 -5.568 -11.436 1.00 92.88 100 LYS A CA 1
ATOM 785 C C . LYS A 1 100 ? 14.972 -6.723 -10.423 1.00 92.88 100 LYS A C 1
ATOM 787 O O . LYS A 1 100 ? 15.016 -7.883 -10.821 1.00 92.88 100 LYS A O 1
ATOM 792 N N . ASN A 1 101 ? 14.886 -6.440 -9.120 1.00 93.62 101 ASN A N 1
ATOM 793 C CA . ASN A 1 101 ? 14.876 -7.452 -8.061 1.00 93.62 101 ASN A CA 1
ATOM 794 C C . ASN A 1 101 ? 13.576 -8.285 -8.075 1.00 93.62 101 ASN A C 1
ATOM 796 O O . ASN A 1 101 ? 12.481 -7.779 -7.813 1.00 93.62 101 ASN A O 1
ATOM 800 N N . THR A 1 102 ? 13.690 -9.584 -8.346 1.00 94.50 102 THR A N 1
ATOM 801 C CA . THR A 1 102 ? 12.556 -10.519 -8.440 1.00 94.50 102 THR A CA 1
ATOM 802 C C . THR A 1 102 ? 11.805 -10.698 -7.119 1.00 94.50 102 THR A C 1
ATOM 804 O O . THR A 1 102 ? 10.586 -10.880 -7.139 1.00 94.50 102 THR A O 1
ATOM 807 N N . SER A 1 103 ? 12.488 -10.571 -5.977 1.00 96.88 103 SER A N 1
ATOM 808 C CA . SER A 1 103 ? 11.870 -10.611 -4.645 1.00 96.88 103 SER A CA 1
ATOM 809 C C . SER A 1 103 ? 10.944 -9.413 -4.422 1.00 96.88 103 SER A C 1
ATOM 811 O O . SER A 1 103 ? 9.802 -9.580 -3.988 1.00 96.88 103 SER A O 1
ATOM 813 N N . ASP A 1 104 ? 11.375 -8.209 -4.818 1.00 96.81 104 ASP A N 1
ATOM 814 C CA . ASP A 1 104 ? 10.528 -7.012 -4.765 1.00 96.81 104 ASP A CA 1
ATOM 815 C C . ASP A 1 104 ? 9.303 -7.155 -5.684 1.00 96.81 104 ASP A C 1
ATOM 817 O O . ASP A 1 104 ? 8.195 -6.790 -5.283 1.00 96.81 104 ASP A O 1
ATOM 821 N N . LYS A 1 105 ? 9.460 -7.745 -6.881 1.00 97.25 105 LYS A N 1
ATOM 822 C CA . LYS A 1 105 ? 8.319 -8.035 -7.768 1.00 97.25 105 LYS A CA 1
ATOM 823 C C . LYS A 1 105 ? 7.321 -8.973 -7.092 1.00 97.25 105 LYS A C 1
ATOM 825 O O . LYS A 1 105 ? 6.135 -8.658 -7.027 1.00 97.25 105 LYS A O 1
ATOM 830 N N . ALA A 1 106 ? 7.789 -10.113 -6.585 1.00 98.25 106 ALA A N 1
ATOM 831 C CA . ALA A 1 106 ? 6.934 -11.127 -5.974 1.00 98.25 106 ALA A CA 1
ATOM 832 C C . ALA A 1 106 ? 6.187 -10.578 -4.747 1.00 98.25 106 ALA A C 1
ATOM 834 O O . ALA A 1 106 ? 4.964 -10.715 -4.654 1.00 98.25 106 ALA A O 1
ATOM 835 N N . ALA A 1 107 ? 6.900 -9.887 -3.852 1.00 98.19 107 ALA A N 1
ATOM 836 C CA . ALA A 1 107 ? 6.307 -9.241 -2.686 1.00 98.19 107 ALA A CA 1
ATOM 837 C C . ALA A 1 107 ? 5.284 -8.170 -3.095 1.00 98.19 107 ALA A C 1
ATOM 839 O O . ALA A 1 107 ? 4.157 -8.164 -2.598 1.00 98.19 107 ALA A O 1
ATOM 840 N N . GLY A 1 108 ? 5.640 -7.299 -4.044 1.00 98.25 108 GLY A N 1
ATOM 841 C CA . GLY A 1 108 ? 4.753 -6.249 -4.538 1.00 98.25 108 GLY A CA 1
ATOM 842 C C . GLY A 1 108 ? 3.455 -6.796 -5.135 1.00 98.25 108 GLY A C 1
ATOM 843 O O . GLY A 1 108 ? 2.373 -6.318 -4.800 1.00 98.25 108 GLY A O 1
ATOM 844 N N . MET A 1 109 ? 3.544 -7.860 -5.937 1.00 98.50 109 MET A N 1
ATOM 845 C CA . MET A 1 109 ? 2.375 -8.530 -6.518 1.00 98.50 109 MET A CA 1
ATOM 846 C C . MET A 1 109 ? 1.503 -9.223 -5.468 1.00 98.50 109 MET A C 1
ATOM 848 O O . MET A 1 109 ? 0.277 -9.199 -5.576 1.00 98.50 109 MET A O 1
ATOM 852 N N . ASN A 1 110 ? 2.102 -9.814 -4.430 1.00 98.62 110 ASN A N 1
ATOM 853 C CA . ASN A 1 110 ? 1.342 -10.393 -3.321 1.00 98.62 110 ASN A CA 1
ATOM 854 C C . ASN A 1 110 ? 0.510 -9.312 -2.609 1.00 98.62 110 ASN A C 1
ATOM 856 O O . ASN A 1 110 ? -0.711 -9.447 -2.480 1.00 98.62 110 ASN A O 1
ATOM 860 N N . HIS A 1 111 ? 1.148 -8.201 -2.236 1.00 98.69 111 HIS A N 1
ATOM 861 C CA . HIS A 1 111 ? 0.463 -7.077 -1.606 1.00 98.69 111 HIS A CA 1
ATOM 862 C C . HIS A 1 111 ? -0.618 -6.470 -2.516 1.00 98.69 111 HIS A C 1
ATOM 864 O O . HIS A 1 111 ? -1.715 -6.199 -2.031 1.00 98.69 111 HIS A O 1
ATOM 870 N N . LEU A 1 112 ? -0.372 -6.346 -3.827 1.00 98.69 112 LEU A N 1
ATOM 871 C CA . LEU A 1 112 ? -1.360 -5.850 -4.792 1.00 98.69 112 LEU A CA 1
ATOM 872 C C . LEU A 1 112 ? -2.621 -6.723 -4.795 1.00 98.69 112 LEU A C 1
ATOM 874 O O . LEU A 1 112 ? -3.735 -6.224 -4.648 1.00 98.69 112 LEU A O 1
ATOM 878 N N . ARG A 1 113 ? -2.449 -8.046 -4.884 1.00 98.69 113 ARG A N 1
ATOM 879 C CA . ARG A 1 113 ? -3.564 -9.004 -4.862 1.00 98.69 113 ARG A CA 1
ATOM 880 C C . ARG A 1 113 ? -4.294 -9.014 -3.526 1.00 98.69 113 ARG A C 1
ATOM 882 O O . ARG A 1 113 ? -5.515 -9.164 -3.496 1.00 98.69 113 ARG A O 1
ATOM 889 N N . ARG A 1 114 ? -3.578 -8.851 -2.409 1.00 98.62 114 ARG A N 1
ATOM 890 C CA . ARG A 1 114 ? -4.206 -8.733 -1.087 1.00 98.62 114 ARG A CA 1
ATOM 891 C C . ARG A 1 114 ? -5.048 -7.462 -0.990 1.00 98.62 114 ARG A C 1
ATOM 893 O O . ARG A 1 114 ? -6.195 -7.576 -0.571 1.00 98.62 114 ARG A O 1
ATOM 900 N N . ALA A 1 115 ? -4.534 -6.318 -1.445 1.00 98.56 115 ALA A N 1
ATOM 901 C CA . ALA A 1 115 ? -5.284 -5.064 -1.504 1.00 98.56 115 ALA A CA 1
ATOM 902 C C . ALA A 1 115 ? -6.557 -5.209 -2.348 1.00 98.56 115 ALA A C 1
ATOM 904 O O . ALA A 1 115 ? -7.638 -4.898 -1.862 1.00 98.56 115 ALA A O 1
ATOM 905 N N . LYS A 1 116 ? -6.454 -5.783 -3.556 1.00 98.44 116 LYS A N 1
ATOM 906 C CA . LYS A 1 116 ? -7.612 -6.066 -4.424 1.00 98.44 116 LYS A CA 1
ATOM 907 C C . LYS A 1 116 ? -8.697 -6.872 -3.714 1.00 98.44 116 LYS A C 1
ATOM 909 O O . LYS A 1 116 ? -9.857 -6.486 -3.739 1.00 98.44 116 LYS A O 1
ATOM 914 N N . ARG A 1 117 ? -8.327 -7.979 -3.057 1.00 98.56 117 ARG A N 1
ATOM 915 C CA . ARG A 1 117 ? -9.292 -8.811 -2.316 1.00 98.56 117 ARG A CA 1
ATOM 916 C C . ARG A 1 117 ? -9.977 -8.039 -1.191 1.00 98.56 117 ARG A C 1
ATOM 918 O O . ARG A 1 117 ? -11.177 -8.189 -1.016 1.00 98.56 117 ARG A O 1
ATOM 925 N N . LEU A 1 118 ? -9.226 -7.226 -0.448 1.00 98.31 118 LEU A N 1
ATOM 926 C CA . LEU A 1 118 ? -9.767 -6.429 0.655 1.00 98.31 118 LEU A CA 1
ATOM 927 C C . LEU A 1 118 ? -10.683 -5.301 0.155 1.00 98.31 118 LEU A C 1
ATOM 929 O O . LEU A 1 118 ? -11.686 -5.021 0.795 1.00 98.31 118 LEU A O 1
ATOM 933 N N . TYR A 1 119 ? -10.372 -4.681 -0.985 1.00 98.25 119 TYR A N 1
ATOM 934 C CA . TYR A 1 119 ? -11.254 -3.696 -1.619 1.00 98.25 119 TYR A CA 1
ATOM 935 C C . TYR A 1 119 ? -12.534 -4.325 -2.166 1.00 98.25 119 TYR A C 1
ATOM 937 O O . TYR A 1 119 ? -13.613 -3.781 -1.960 1.00 98.25 119 TYR A O 1
ATOM 945 N N . LYS A 1 120 ? -12.434 -5.523 -2.751 1.00 97.94 120 LYS A N 1
ATOM 946 C CA . LYS A 1 120 ? -13.602 -6.298 -3.177 1.00 97.94 120 LYS A CA 1
ATOM 947 C C . LYS A 1 120 ? -14.534 -6.641 -2.009 1.00 97.94 120 LYS A C 1
ATOM 949 O O . LYS A 1 120 ? -15.739 -6.556 -2.152 1.00 97.94 120 LYS A O 1
ATOM 954 N N . GLN A 1 121 ? -13.991 -6.980 -0.837 1.00 98.00 121 GLN A N 1
ATOM 955 C CA . GLN A 1 121 ? -14.787 -7.225 0.379 1.00 98.00 121 GLN A CA 1
ATOM 956 C C . GLN A 1 121 ? -15.507 -5.978 0.920 1.00 98.00 121 GLN A C 1
ATOM 958 O O . GLN A 1 121 ? -16.367 -6.110 1.783 1.00 98.00 121 GLN A O 1
ATOM 963 N N . LYS A 1 122 ? -15.120 -4.783 0.464 1.00 96.44 122 LYS A N 1
ATOM 964 C CA . LYS A 1 122 ? -15.736 -3.499 0.821 1.00 96.44 122 LYS A CA 1
ATOM 965 C C . LYS A 1 122 ? -16.661 -2.969 -0.283 1.00 96.44 122 LYS A C 1
ATOM 967 O O . LYS A 1 122 ? -17.035 -1.803 -0.220 1.00 96.44 122 LYS A O 1
ATOM 972 N N . ASP A 1 123 ? -16.938 -3.781 -1.305 1.00 97.69 123 ASP A N 1
ATOM 973 C CA . ASP A 1 123 ? -17.715 -3.410 -2.493 1.00 97.69 123 ASP A CA 1
ATOM 974 C C . ASP A 1 123 ? -17.154 -2.182 -3.249 1.00 97.69 123 ASP A C 1
ATOM 976 O O . ASP A 1 123 ? -17.876 -1.460 -3.937 1.00 97.69 123 ASP A O 1
ATOM 980 N N . ASP A 1 124 ? -15.837 -1.941 -3.161 1.00 97.50 124 ASP A N 1
ATOM 981 C CA . ASP A 1 124 ? -15.152 -0.859 -3.886 1.00 97.50 124 ASP A CA 1
ATOM 982 C C . ASP A 1 124 ? -14.643 -1.343 -5.254 1.00 97.50 124 ASP A C 1
ATOM 984 O O . ASP A 1 124 ? -13.440 -1.486 -5.512 1.00 97.50 124 ASP A O 1
ATOM 988 N N . GLU A 1 125 ? -15.593 -1.620 -6.143 1.00 96.44 125 GLU A N 1
ATOM 989 C CA . GLU A 1 125 ? -15.331 -2.147 -7.487 1.00 96.44 125 GLU A CA 1
ATOM 990 C C . GLU A 1 125 ? -14.467 -1.202 -8.340 1.00 96.44 125 GLU A C 1
ATOM 992 O O . GLU A 1 125 ? -13.625 -1.646 -9.126 1.00 96.44 125 GLU A O 1
ATOM 997 N N . LEU A 1 126 ? -14.601 0.116 -8.151 1.00 96.94 126 LEU A N 1
ATOM 998 C CA . LEU A 1 126 ? -13.800 1.103 -8.879 1.00 96.94 126 LEU A CA 1
ATOM 999 C C . LEU A 1 126 ? -12.311 0.975 -8.535 1.00 96.94 126 LEU A C 1
ATOM 1001 O O . LEU A 1 126 ? -11.450 1.029 -9.422 1.00 96.94 126 LEU A O 1
ATOM 1005 N N . THR A 1 127 ? -11.985 0.822 -7.253 1.00 97.62 127 THR A N 1
ATOM 1006 C CA . THR A 1 127 ? -10.603 0.619 -6.816 1.00 97.62 127 THR A CA 1
ATOM 1007 C C . THR A 1 127 ? -10.077 -0.737 -7.277 1.00 97.62 127 THR A C 1
ATOM 1009 O O . THR A 1 127 ? -8.935 -0.815 -7.739 1.00 97.62 127 THR A O 1
ATOM 1012 N N . VAL A 1 128 ? -10.903 -1.789 -7.244 1.00 98.31 128 VAL A N 1
ATOM 1013 C CA . VAL A 1 128 ? -10.536 -3.117 -7.766 1.00 98.31 128 VAL A CA 1
ATOM 1014 C C . VAL A 1 128 ? -10.117 -3.035 -9.236 1.00 98.31 128 VAL A C 1
ATOM 1016 O O . VAL A 1 128 ? -9.000 -3.444 -9.555 1.00 98.31 128 VAL A O 1
ATOM 1019 N N . GLN A 1 129 ? -10.928 -2.427 -10.107 1.00 98.00 129 GLN A N 1
ATOM 1020 C CA . GLN A 1 129 ? -10.621 -2.290 -11.540 1.00 98.00 129 GLN A CA 1
ATOM 1021 C C . GLN A 1 129 ? -9.319 -1.516 -11.796 1.00 98.00 129 GLN A C 1
ATOM 1023 O O . GLN A 1 129 ? -8.505 -1.883 -12.649 1.00 98.00 129 GLN A O 1
ATOM 1028 N N . LYS A 1 130 ? -9.064 -0.451 -11.025 1.00 98.12 130 LYS A N 1
ATOM 1029 C CA . LYS A 1 130 ? -7.804 0.305 -11.123 1.00 98.12 130 LYS A CA 1
ATOM 1030 C C . LYS A 1 130 ? -6.598 -0.560 -10.752 1.00 98.12 130 LYS A C 1
ATOM 1032 O O . LYS A 1 130 ? -5.583 -0.529 -11.448 1.00 98.12 130 LYS A O 1
ATOM 1037 N N . LEU A 1 131 ? -6.702 -1.355 -9.687 1.00 98.31 131 LEU A N 1
ATOM 1038 C CA . LEU A 1 131 ? -5.634 -2.268 -9.271 1.00 98.31 131 LEU A CA 1
ATOM 1039 C C . LEU A 1 131 ? -5.451 -3.446 -10.245 1.00 98.31 131 LEU A C 1
ATOM 1041 O O . LEU A 1 131 ? -4.326 -3.914 -10.417 1.00 98.31 131 LEU A O 1
ATOM 1045 N N . GLU A 1 132 ? -6.510 -3.904 -10.919 1.00 98.31 132 GLU A N 1
ATOM 1046 C CA . GLU A 1 132 ? -6.423 -4.880 -12.018 1.00 98.31 132 GLU A CA 1
ATOM 1047 C C . GLU A 1 132 ? -5.619 -4.343 -13.193 1.00 98.31 132 GLU A C 1
ATOM 1049 O O . GLU A 1 132 ? -4.723 -5.026 -13.690 1.00 98.31 132 GLU A O 1
ATOM 1054 N N . LYS A 1 133 ? -5.875 -3.094 -13.587 1.00 98.06 133 LYS A N 1
ATOM 1055 C CA . LYS A 1 133 ? -5.117 -2.432 -14.648 1.00 98.06 133 LYS A CA 1
ATOM 1056 C C . LYS A 1 133 ? -3.631 -2.322 -14.298 1.00 98.06 133 LYS A C 1
ATOM 1058 O O . LYS A 1 133 ? -2.781 -2.588 -15.146 1.00 98.06 133 LYS A O 1
ATOM 1063 N N . VAL A 1 134 ? -3.305 -1.996 -13.044 1.00 98.19 134 VAL A N 1
ATOM 1064 C CA . VAL A 1 134 ? -1.913 -2.000 -12.559 1.00 98.19 134 VAL A CA 1
ATOM 1065 C C . VAL A 1 134 ? -1.299 -3.400 -12.650 1.00 98.19 134 VAL A C 1
ATOM 1067 O O . VAL A 1 134 ? -0.189 -3.543 -13.159 1.00 98.19 134 VAL A O 1
ATOM 1070 N N . GLU A 1 135 ? -2.009 -4.438 -12.199 1.00 98.31 135 GLU A N 1
ATOM 1071 C CA . GLU A 1 135 ? -1.538 -5.827 -12.271 1.00 98.31 135 GLU A CA 1
ATOM 1072 C C . GLU A 1 135 ? -1.248 -6.261 -13.718 1.00 98.31 135 GLU A C 1
ATOM 1074 O O . GLU A 1 135 ? -0.193 -6.836 -13.992 1.00 98.31 135 GLU A O 1
ATOM 1079 N N . GLN A 1 136 ? -2.147 -5.940 -14.653 1.00 98.12 136 GLN A N 1
ATOM 1080 C CA . GLN A 1 136 ? -1.975 -6.218 -16.081 1.00 98.12 136 GLN A CA 1
ATOM 1081 C C . GLN A 1 136 ? -0.738 -5.517 -16.652 1.00 98.12 136 GLN A C 1
ATOM 1083 O O . GLN A 1 136 ? 0.109 -6.176 -17.252 1.00 98.12 136 GLN A O 1
ATOM 1088 N N . MET A 1 137 ? -0.586 -4.211 -16.408 1.00 97.88 137 MET A N 1
ATOM 1089 C CA . MET A 1 137 ? 0.564 -3.431 -16.881 1.00 97.88 137 MET A CA 1
ATOM 1090 C C . MET A 1 137 ? 1.894 -3.962 -16.337 1.00 97.88 137 MET A C 1
ATOM 1092 O O . MET A 1 137 ? 2.882 -4.055 -17.065 1.00 97.88 137 MET A O 1
ATOM 1096 N N . VAL A 1 138 ? 1.931 -4.347 -15.059 1.00 97.00 138 VAL A N 1
ATOM 1097 C CA . VAL A 1 138 ? 3.118 -4.953 -14.440 1.00 97.00 138 VAL A CA 1
ATOM 1098 C C . VAL A 1 138 ? 3.471 -6.288 -15.102 1.00 97.00 138 VAL A C 1
ATOM 1100 O O . VAL A 1 138 ? 4.648 -6.558 -15.360 1.00 97.00 138 VAL A O 1
ATOM 1103 N N . ASN A 1 139 ? 2.472 -7.123 -15.398 1.00 96.56 139 ASN A N 1
ATOM 1104 C CA . ASN A 1 139 ? 2.676 -8.424 -16.040 1.00 96.56 139 ASN A CA 1
ATOM 1105 C C . ASN A 1 139 ? 3.092 -8.300 -17.512 1.00 96.56 139 ASN A C 1
ATOM 1107 O O . ASN A 1 139 ? 3.912 -9.088 -17.971 1.00 96.56 139 ASN A O 1
ATOM 1111 N N . GLN A 1 140 ? 2.594 -7.284 -18.217 1.00 96.62 140 GLN A N 1
ATOM 1112 C CA . GLN A 1 140 ? 2.968 -6.966 -19.600 1.00 96.62 140 GLN A CA 1
ATOM 1113 C C . GLN A 1 140 ? 4.334 -6.270 -19.712 1.00 96.62 140 GLN A C 1
ATOM 1115 O O . GLN A 1 140 ? 4.793 -5.987 -20.814 1.00 96.62 140 GLN A O 1
ATOM 1120 N N . GLY A 1 141 ? 4.989 -5.964 -18.587 1.00 93.81 141 GLY A N 1
ATOM 1121 C CA . GLY A 1 141 ? 6.276 -5.271 -18.585 1.00 93.81 141 GLY A CA 1
ATOM 1122 C C . GLY A 1 141 ? 6.178 -3.794 -18.975 1.00 93.81 141 GLY A C 1
ATOM 1123 O O . GLY A 1 141 ? 7.185 -3.200 -19.357 1.00 93.81 141 GLY A O 1
ATOM 1124 N N . SER A 1 142 ? 4.992 -3.185 -18.869 1.00 95.12 142 SER A N 1
ATOM 1125 C CA . SER A 1 142 ? 4.811 -1.760 -19.138 1.00 95.12 142 SER A CA 1
ATOM 1126 C C . SER A 1 142 ? 5.691 -0.914 -18.217 1.00 95.12 142 SER A C 1
ATOM 1128 O O . SER A 1 142 ? 5.907 -1.256 -17.052 1.00 95.12 142 SER A O 1
ATOM 1130 N N . ALA A 1 143 ? 6.159 0.228 -18.718 1.00 92.88 143 ALA A N 1
ATOM 1131 C CA . ALA A 1 143 ? 6.972 1.149 -17.935 1.00 92.88 143 ALA A CA 1
ATOM 1132 C C . ALA A 1 143 ? 6.232 1.664 -16.685 1.00 92.88 143 ALA A C 1
ATOM 1134 O O . ALA A 1 143 ? 5.028 1.924 -16.720 1.00 92.88 143 ALA A O 1
ATOM 1135 N N . SER A 1 144 ? 6.960 1.841 -15.579 1.00 93.00 144 SER A N 1
ATOM 1136 C CA . SER A 1 144 ? 6.360 2.076 -14.259 1.00 93.00 144 SER A CA 1
ATOM 1137 C C . SER A 1 144 ? 5.695 3.436 -14.073 1.00 93.00 144 SER A C 1
ATOM 1139 O O . SER A 1 144 ? 4.844 3.578 -13.197 1.00 93.00 144 SER A O 1
ATOM 1141 N N . TYR A 1 145 ? 6.009 4.418 -14.919 1.00 91.88 145 TYR A N 1
ATOM 1142 C CA . TYR A 1 145 ? 5.295 5.696 -14.944 1.00 91.88 145 TYR A CA 1
ATOM 1143 C C . TYR A 1 145 ? 3.840 5.560 -15.432 1.00 91.88 145 TYR A C 1
ATOM 1145 O O . TYR A 1 145 ? 3.037 6.448 -15.163 1.00 91.88 145 TYR A O 1
ATOM 1153 N N . ASN A 1 146 ? 3.477 4.444 -16.080 1.00 93.88 146 ASN A N 1
ATOM 1154 C CA . ASN A 1 146 ? 2.097 4.148 -16.482 1.00 93.88 146 ASN A CA 1
ATOM 1155 C C . ASN A 1 146 ? 1.272 3.489 -15.364 1.00 93.88 146 ASN A C 1
ATOM 1157 O O . ASN A 1 146 ? 0.052 3.380 -15.480 1.00 93.88 146 ASN A O 1
ATOM 1161 N N . TRP A 1 147 ? 1.908 3.025 -14.283 1.00 95.38 147 TRP A N 1
ATOM 1162 C CA . TRP A 1 147 ? 1.223 2.319 -13.201 1.00 95.38 147 TRP A CA 1
ATOM 1163 C C . TRP A 1 147 ? 0.550 3.314 -12.252 1.00 95.38 147 TRP A C 1
ATOM 1165 O O . TRP A 1 147 ? 1.175 3.861 -11.339 1.00 95.38 147 TRP A O 1
ATOM 1175 N N . VAL A 1 148 ? -0.745 3.544 -12.460 1.00 93.88 148 VAL A N 1
ATOM 1176 C CA . VAL A 1 148 ? -1.536 4.481 -11.653 1.00 93.88 148 VAL A CA 1
ATOM 1177 C C . VAL A 1 148 ? -2.221 3.743 -10.506 1.00 93.88 148 VAL A C 1
ATOM 1179 O O . VAL A 1 148 ? -3.258 3.107 -10.686 1.00 93.88 148 VAL A O 1
ATOM 1182 N N . PHE A 1 149 ? -1.647 3.851 -9.308 1.00 93.88 149 PHE A N 1
ATOM 1183 C CA . PHE A 1 149 ? -2.270 3.347 -8.086 1.00 93.88 149 PHE A CA 1
ATOM 1184 C C . PHE A 1 149 ? -3.383 4.301 -7.608 1.00 93.88 149 PHE A C 1
ATOM 1186 O O . PHE A 1 149 ? -3.190 5.520 -7.654 1.00 93.88 149 PHE A O 1
ATOM 1193 N N . PRO A 1 150 ? -4.522 3.773 -7.121 1.00 90.25 150 PRO A N 1
ATOM 1194 C CA . PRO A 1 150 ? -5.583 4.556 -6.488 1.00 90.25 150 PRO A CA 1
ATOM 1195 C C . PRO A 1 150 ? -5.071 5.467 -5.358 1.00 90.25 150 PRO A C 1
ATOM 1197 O O . PRO A 1 150 ? -4.077 5.178 -4.674 1.00 90.25 150 PRO A O 1
ATOM 1200 N N . MET A 1 151 ? -5.727 6.621 -5.212 1.00 73.81 151 MET A N 1
ATOM 1201 C CA . MET A 1 151 ? -5.333 7.666 -4.264 1.00 73.81 151 MET A CA 1
ATOM 1202 C C . MET A 1 151 ? -5.885 7.453 -2.875 1.00 73.81 151 MET A C 1
ATOM 1204 O O . MET A 1 151 ? -7.074 7.111 -2.771 1.00 73.81 151 MET A O 1
#

pLDDT: mean 87.74, std 19.51, range [32.53, 98.69]

Sequence (151 aa):
MLRKLFLGACIGGLLMGQFFEAPQERQAQTDKLILNLQSPDQKTRNIAEYKLLKVAKSKSRSKPQEAEALIKQILGSNPNSADAHMRLAEIKLKRWSVNKNTSDKAAGMNHLRRAKRLYKQKDDELTVQKLEKVEQMVNQGSASYNWVFPM

Secondary structure (DSSP, 8-state):
-----------------S----HHHHHHHHHHHHHHTT-S-HHHHHHHHHHHHHHHHHHTTT-HHHHHHHHHHHHHH-TT-HHHHHHHHHHHHHHHHHH--HHHHHHHHHHHHHHHHHHHTTT-HHHHHHHHHHHHHHHTT--GGG-----

Radius of gyration: 22.14 Å; chains: 1; bounding box: 64×57×53 Å

Foldseek 3Di:
DDDDDDDDDDDPPDDDDDDCPDPVNVVVVLVVLLVQLPDPDPVSNVVSLVVLLVVLVVCCPVPVPVSLVSLVSNCVSPVLPLSSLLSLLLSLLVVCLVPVDVVSNVSSLVSLVSSLVSCVVVVVVVQNVLSVVLNVCSVVSHRSVPNDHDD